Protein AF-A0A377I3Y0-F1 (afdb_monomer_lite)

InterPro domains:
  IPR005335 Terminase small subunit [PF03592] (4-79)
  IPR038713 Terminase small subunit, N-terminal DNA-binding domain, HTH motif superfamily [G3DSA:1.10.10.1400] (2-67)

Structure (mmCIF, N/CA/C/O backbone):
data_AF-A0A377I3Y0-F1
#
_entry.id   AF-A0A377I3Y0-F1
#
loop_
_atom_site.group_PDB
_atom_site.id
_atom_site.type_symbol
_atom_site.label_atom_id
_atom_site.label_alt_id
_atom_site.label_comp_id
_atom_site.label_asym_id
_atom_site.label_entity_id
_atom_site.label_seq_id
_atom_site.pdbx_PDB_ins_code
_atom_site.Cartn_x
_atom_site.Cartn_y
_atom_site.Cartn_z
_atom_site.occupancy
_atom_site.B_iso_or_equiv
_atom_site.auth_seq_id
_atom_site.auth_comp_id
_atom_site.auth_asym_id
_atom_site.auth_atom_id
_atom_site.pdbx_PDB_model_num
ATOM 1 N N . MET A 1 1 ? 1.676 16.185 8.638 1.00 49.97 1 MET A N 1
ATOM 2 C CA . MET A 1 1 ? 1.344 14.890 8.011 1.00 49.97 1 MET A CA 1
ATOM 3 C C . MET A 1 1 ? 2.426 14.627 6.984 1.00 49.97 1 MET A C 1
ATOM 5 O O . MET A 1 1 ? 2.624 15.476 6.129 1.00 49.97 1 MET A O 1
ATOM 9 N N . ALA A 1 2 ? 3.248 13.595 7.176 1.00 51.31 2 ALA A N 1
ATOM 10 C CA . ALA A 1 2 ? 4.429 13.379 6.341 1.00 51.31 2 ALA A CA 1
ATOM 11 C C . ALA A 1 2 ? 3.994 13.096 4.893 1.00 51.31 2 ALA A C 1
ATOM 13 O O . ALA A 1 2 ? 3.299 12.114 4.664 1.00 51.31 2 ALA A O 1
ATOM 14 N N . GLU A 1 3 ? 4.376 13.962 3.948 1.00 65.00 3 GLU A N 1
ATOM 15 C CA . GLU A 1 3 ? 3.996 13.860 2.533 1.00 65.00 3 GLU A CA 1
ATOM 16 C C . GLU A 1 3 ? 4.498 12.545 1.927 1.00 65.00 3 GLU A C 1
ATOM 18 O O . GLU A 1 3 ? 5.678 12.395 1.596 1.00 65.00 3 GLU A O 1
ATOM 23 N N . LEU A 1 4 ? 3.593 11.574 1.782 1.00 78.25 4 LEU A N 1
ATOM 24 C CA . LEU A 1 4 ? 3.769 10.511 0.807 1.00 78.25 4 LEU A CA 1
ATOM 25 C C . LEU A 1 4 ? 3.656 11.127 -0.585 1.00 78.25 4 LEU A C 1
ATOM 27 O O . LEU A 1 4 ? 2.820 11.989 -0.856 1.00 78.25 4 LEU A O 1
ATOM 31 N N . THR A 1 5 ? 4.496 10.653 -1.496 1.00 87.44 5 THR A N 1
ATOM 32 C CA . THR A 1 5 ? 4.363 11.020 -2.907 1.00 87.44 5 THR A CA 1
ATOM 33 C C . THR A 1 5 ? 3.054 10.466 -3.474 1.00 87.44 5 THR A C 1
ATOM 35 O O . THR A 1 5 ? 2.571 9.425 -3.025 1.00 87.44 5 THR A O 1
ATOM 38 N N . LEU A 1 6 ? 2.521 11.090 -4.531 1.00 88.00 6 LEU A N 1
ATOM 39 C CA . LEU A 1 6 ? 1.305 10.615 -5.214 1.00 88.00 6 LEU A CA 1
ATOM 40 C C . LEU A 1 6 ? 1.375 9.125 -5.596 1.00 88.00 6 LEU A C 1
ATOM 42 O O . LEU A 1 6 ? 0.380 8.414 -5.501 1.00 88.00 6 LEU A O 1
ATOM 46 N N . LYS A 1 7 ? 2.562 8.630 -5.972 1.00 88.88 7 LYS A N 1
ATOM 47 C CA . LYS A 1 7 ? 2.780 7.213 -6.303 1.00 88.88 7 LYS A CA 1
ATOM 48 C C . LYS A 1 7 ? 2.706 6.297 -5.081 1.00 88.88 7 LYS A C 1
ATOM 50 O O . LYS A 1 7 ? 2.193 5.190 -5.183 1.00 88.88 7 LYS A O 1
ATOM 55 N N . GLN A 1 8 ? 3.196 6.750 -3.929 1.00 90.56 8 GLN A N 1
ATOM 56 C CA . GLN A 1 8 ? 3.106 5.986 -2.683 1.00 90.56 8 GLN A CA 1
ATOM 57 C C . GLN A 1 8 ? 1.672 5.966 -2.150 1.0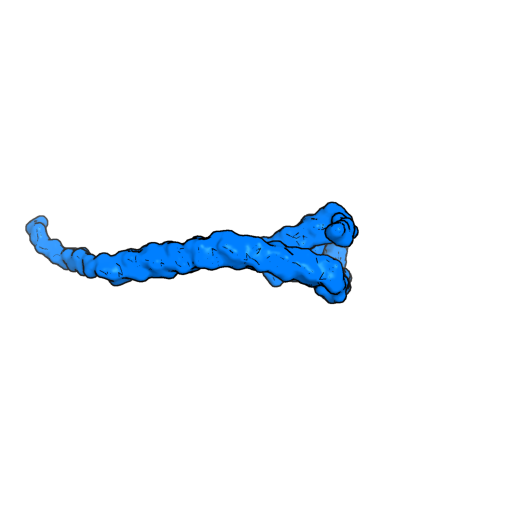0 90.56 8 GLN A C 1
ATOM 59 O O . GLN A 1 8 ? 1.211 4.914 -1.729 1.00 90.56 8 GLN A O 1
ATOM 64 N N . GLU A 1 9 ? 0.942 7.081 -2.231 1.00 90.38 9 GLU A N 1
ATOM 65 C CA . GLU A 1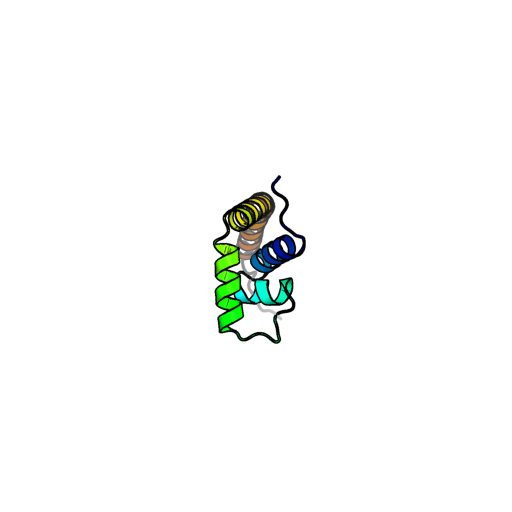 9 ? -0.493 7.101 -1.907 1.00 90.38 9 GLU A CA 1
ATOM 66 C C . GLU A 1 9 ? -1.284 6.163 -2.830 1.00 90.38 9 GLU A C 1
ATOM 68 O O . GLU A 1 9 ? -2.146 5.418 -2.368 1.00 90.38 9 GLU A O 1
ATOM 73 N N . HIS A 1 10 ? -0.966 6.147 -4.128 1.00 91.94 10 HIS A N 1
ATOM 74 C CA . HIS A 1 10 ? -1.590 5.218 -5.069 1.00 91.94 10 HIS A CA 1
ATOM 75 C C . HIS A 1 10 ? -1.269 3.754 -4.725 1.00 91.94 10 HIS A C 1
ATOM 77 O O . HIS A 1 10 ? -2.166 2.916 -4.735 1.00 91.94 10 HIS A O 1
ATOM 83 N N . PHE A 1 11 ? -0.024 3.462 -4.334 1.00 92.62 11 PHE A N 1
ATOM 84 C CA . PHE A 1 11 ? 0.378 2.141 -3.848 1.00 92.62 11 PHE A CA 1
ATOM 85 C C . PHE A 1 11 ? -0.408 1.714 -2.607 1.00 92.62 11 PHE A C 1
ATOM 87 O O . PHE A 1 11 ? -0.896 0.589 -2.566 1.00 92.62 11 PHE A O 1
ATOM 94 N N . VAL A 1 12 ? -0.571 2.602 -1.620 1.00 90.94 12 VAL A N 1
ATOM 95 C CA . VAL A 1 12 ? -1.355 2.312 -0.410 1.00 90.94 12 VAL A CA 1
ATOM 96 C C . VAL A 1 12 ? -2.796 1.960 -0.774 1.00 90.94 12 VAL A C 1
ATOM 98 O O . VAL A 1 12 ? -3.286 0.921 -0.343 1.00 90.94 12 VAL A O 1
ATOM 101 N N . LYS A 1 13 ? -3.454 2.766 -1.616 1.00 90.19 13 LYS A N 1
ATOM 102 C CA . LYS A 1 13 ? -4.833 2.501 -2.057 1.00 90.19 13 LYS A CA 1
ATOM 103 C C . LYS A 1 13 ? -4.958 1.155 -2.770 1.00 90.19 13 LYS A C 1
ATOM 105 O O . LYS A 1 13 ? -5.774 0.330 -2.374 1.00 90.19 13 LYS A O 1
ATOM 110 N N . ALA A 1 14 ? -4.090 0.896 -3.747 1.00 90.38 14 ALA A N 1
ATOM 111 C CA . ALA A 1 14 ? -4.088 -0.366 -4.480 1.00 90.38 14 ALA A CA 1
ATOM 112 C C . ALA A 1 14 ? -3.791 -1.570 -3.565 1.00 90.38 14 ALA A C 1
ATOM 114 O O . ALA A 1 14 ? -4.324 -2.656 -3.778 1.00 90.38 14 ALA A O 1
ATOM 115 N N . TYR A 1 15 ? -2.970 -1.398 -2.524 1.00 90.81 15 TYR A N 1
ATOM 116 C CA . TYR A 1 15 ? -2.691 -2.452 -1.547 1.00 90.81 15 TYR A CA 1
ATOM 117 C C . TYR A 1 15 ? -3.897 -2.765 -0.660 1.00 90.81 15 TYR A C 1
ATOM 119 O O . TYR A 1 15 ? -4.164 -3.934 -0.403 1.00 90.81 15 TYR A O 1
ATOM 127 N N . ILE A 1 16 ? -4.654 -1.750 -0.235 1.00 86.44 16 ILE A N 1
ATOM 128 C CA . ILE A 1 16 ? -5.902 -1.947 0.516 1.00 86.44 16 ILE A CA 1
ATOM 129 C C . ILE A 1 16 ? -6.956 -2.671 -0.332 1.00 86.44 16 ILE A C 1
ATOM 131 O O . ILE A 1 16 ? -7.661 -3.532 0.185 1.00 86.44 16 ILE A O 1
ATOM 135 N N . GLU A 1 17 ? -7.043 -2.358 -1.626 1.00 85.31 17 GLU A N 1
ATOM 136 C CA . GLU A 1 17 ? -8.017 -2.969 -2.541 1.00 85.31 17 GLU A CA 1
ATOM 137 C C . GLU A 1 17 ? -7.654 -4.407 -2.939 1.00 85.31 17 GLU A C 1
ATOM 139 O O . GLU A 1 17 ? -8.527 -5.270 -3.002 1.00 85.31 17 GLU A O 1
ATOM 144 N N . THR A 1 18 ? -6.373 -4.679 -3.212 1.00 85.75 18 THR A N 1
ATOM 145 C CA . THR A 1 18 ? -5.919 -5.990 -3.718 1.00 85.75 18 THR A CA 1
ATOM 146 C C . THR A 1 18 ? -5.430 -6.943 -2.628 1.00 85.75 18 THR A C 1
ATOM 148 O O . THR A 1 18 ? -5.389 -8.151 -2.845 1.00 85.75 18 THR A O 1
ATOM 151 N N . GLY A 1 19 ? -4.990 -6.425 -1.478 1.00 83.62 19 GLY A N 1
ATOM 152 C CA . GLY A 1 19 ? -4.308 -7.202 -0.439 1.00 83.62 19 GLY A CA 1
ATOM 153 C C . GLY A 1 19 ? -2.932 -7.746 -0.854 1.00 83.62 19 GLY A C 1
ATOM 154 O O . GLY A 1 19 ? -2.313 -8.488 -0.093 1.00 83.62 19 GLY A O 1
ATOM 155 N N . ASN A 1 20 ? -2.432 -7.396 -2.046 1.00 87.44 20 ASN A N 1
ATOM 156 C CA . ASN A 1 20 ? -1.199 -7.939 -2.607 1.00 87.44 20 ASN A CA 1
ATOM 157 C C . ASN A 1 20 ? -0.203 -6.827 -2.944 1.00 87.44 20 ASN A C 1
ATOM 159 O O . ASN A 1 20 ? -0.396 -6.030 -3.860 1.00 87.44 20 ASN A O 1
ATOM 163 N N . ALA A 1 21 ? 0.934 -6.833 -2.248 1.00 88.94 21 ALA A N 1
ATOM 164 C CA . ALA A 1 21 ? 2.001 -5.849 -2.411 1.00 88.94 21 ALA A CA 1
ATOM 165 C C . ALA A 1 21 ? 2.536 -5.775 -3.850 1.00 88.94 21 ALA A C 1
ATOM 167 O O . ALA A 1 21 ? 2.819 -4.699 -4.374 1.00 88.94 21 ALA A O 1
ATOM 168 N N . SER A 1 22 ? 2.681 -6.927 -4.505 1.00 90.62 22 SER A N 1
ATOM 169 C CA . SER A 1 22 ? 3.261 -7.003 -5.847 1.00 90.62 22 SER A CA 1
ATOM 170 C C . SER A 1 22 ? 2.283 -6.532 -6.924 1.00 90.62 22 SER A C 1
ATOM 172 O O . SER A 1 22 ? 2.705 -5.973 -7.935 1.00 90.62 22 SER A O 1
ATOM 174 N N . GLU A 1 23 ? 0.981 -6.753 -6.741 1.00 89.38 23 GLU A N 1
ATOM 175 C CA . GLU A 1 23 ? -0.052 -6.193 -7.626 1.00 89.38 23 GLU A CA 1
ATOM 176 C C . GLU A 1 23 ? -0.232 -4.697 -7.390 1.00 89.38 23 GLU A C 1
ATOM 178 O O . GLU A 1 23 ? -0.191 -3.931 -8.350 1.00 89.38 23 GLU A O 1
ATOM 183 N N . ALA A 1 24 ? -0.279 -4.261 -6.131 1.00 91.81 24 ALA A N 1
ATOM 184 C CA . ALA A 1 24 ? -0.319 -2.846 -5.785 1.00 91.81 24 ALA A CA 1
ATOM 185 C C . ALA A 1 24 ? 0.860 -2.065 -6.385 1.00 91.81 24 ALA A C 1
ATOM 187 O O . ALA A 1 24 ? 0.682 -0.967 -6.911 1.00 91.81 24 ALA A O 1
ATOM 188 N N . TYR A 1 25 ? 2.068 -2.644 -6.378 1.00 92.69 25 TYR A N 1
ATOM 189 C CA . TYR A 1 25 ? 3.235 -2.029 -7.012 1.00 92.69 25 TYR A CA 1
ATOM 190 C C . TYR A 1 25 ? 3.098 -1.925 -8.532 1.00 92.69 25 TYR A C 1
ATOM 192 O O . TYR A 1 25 ? 3.487 -0.910 -9.108 1.00 92.69 25 TYR A O 1
ATOM 200 N N . ARG A 1 26 ? 2.540 -2.952 -9.186 1.00 92.00 26 ARG A N 1
ATOM 201 C CA . ARG A 1 26 ? 2.290 -2.932 -10.634 1.00 92.00 26 ARG A CA 1
ATOM 202 C C . ARG A 1 26 ? 1.334 -1.814 -11.016 1.00 92.00 26 ARG A C 1
ATOM 204 O O . ARG A 1 26 ? 1.680 -1.027 -11.887 1.00 92.00 26 ARG A O 1
ATOM 211 N N . ILE A 1 27 ? 0.223 -1.699 -10.294 1.00 89.81 27 ILE A N 1
ATOM 212 C CA . ILE A 1 27 ? -0.800 -0.670 -10.510 1.00 89.81 27 ILE A CA 1
ATOM 213 C C . ILE A 1 27 ? -0.236 0.732 -10.238 1.00 89.81 27 ILE A C 1
ATOM 215 O O . ILE A 1 27 ? -0.458 1.660 -11.009 1.00 89.81 27 ILE A O 1
ATOM 219 N N . ALA A 1 28 ? 0.528 0.904 -9.156 1.00 92.50 28 ALA A N 1
ATOM 220 C CA . ALA A 1 28 ? 0.988 2.227 -8.741 1.00 92.50 28 ALA A CA 1
ATOM 221 C C . ALA A 1 28 ? 2.172 2.784 -9.548 1.00 92.50 28 ALA A C 1
ATOM 223 O O . ALA A 1 28 ? 2.357 4.005 -9.601 1.00 92.50 28 ALA A O 1
ATOM 224 N N . TYR A 1 29 ? 2.990 1.908 -10.138 1.00 90.12 29 TYR A N 1
ATOM 225 C CA . TYR A 1 29 ? 4.229 2.275 -10.830 1.00 90.12 29 TYR A CA 1
ATOM 226 C C . TYR A 1 29 ? 4.272 1.846 -12.305 1.00 90.12 29 TYR A C 1
ATOM 228 O O . TYR A 1 29 ? 5.343 1.956 -12.907 1.00 90.12 29 TYR A O 1
ATOM 236 N N . ASP A 1 30 ? 3.160 1.365 -12.874 1.00 88.62 30 ASP A N 1
ATOM 237 C CA . ASP A 1 30 ? 3.065 0.846 -14.251 1.00 88.62 30 ASP A CA 1
ATOM 238 C C . ASP A 1 30 ? 4.181 -0.172 -14.558 1.00 88.62 30 ASP A C 1
ATOM 240 O O . ASP A 1 30 ? 4.893 -0.114 -15.567 1.00 88.62 30 ASP A O 1
ATOM 244 N N . ALA A 1 31 ? 4.410 -1.083 -13.609 1.00 87.62 31 ALA A N 1
ATOM 245 C CA . ALA A 1 31 ? 5.590 -1.944 -13.589 1.00 87.62 31 ALA A CA 1
ATOM 246 C C . ALA A 1 31 ? 5.430 -3.247 -14.398 1.00 87.62 31 ALA A C 1
ATOM 248 O O . ALA A 1 31 ? 6.229 -4.165 -14.223 1.00 87.62 31 ALA A O 1
ATOM 249 N N . ASP A 1 32 ? 4.453 -3.349 -15.303 1.00 82.31 32 ASP A N 1
ATOM 250 C CA . ASP A 1 32 ? 4.139 -4.577 -16.058 1.00 82.31 32 ASP A CA 1
ATOM 251 C C . ASP A 1 32 ? 5.292 -5.106 -16.917 1.00 82.31 32 ASP A C 1
ATOM 253 O O . ASP A 1 32 ? 5.385 -6.301 -17.191 1.00 82.31 32 ASP A O 1
ATOM 257 N N . LYS A 1 33 ? 6.216 -4.228 -17.317 1.00 87.12 33 LYS A N 1
ATOM 258 C CA . LYS A 1 33 ? 7.411 -4.601 -18.092 1.00 87.12 33 LYS A CA 1
ATOM 259 C C . LYS A 1 33 ? 8.585 -5.064 -17.218 1.00 87.12 33 LYS A C 1
ATOM 261 O O . LYS A 1 33 ? 9.637 -5.420 -17.748 1.00 87.12 33 LYS A O 1
ATOM 266 N N . MET A 1 34 ? 8.451 -5.024 -15.892 1.00 88.31 34 MET A N 1
ATOM 267 C CA . MET A 1 34 ? 9.499 -5.432 -14.956 1.00 88.31 34 MET A CA 1
ATOM 268 C C . MET A 1 34 ? 9.407 -6.924 -14.615 1.00 88.31 34 MET A C 1
ATOM 270 O O . MET A 1 34 ? 8.339 -7.528 -14.614 1.00 88.31 34 MET A O 1
ATOM 274 N N . LYS A 1 35 ? 10.546 -7.526 -14.251 1.00 90.69 35 LYS A N 1
ATOM 275 C CA . LYS A 1 35 ? 10.575 -8.901 -13.735 1.00 90.69 35 LYS A CA 1
ATOM 276 C C . LYS A 1 35 ? 9.802 -8.992 -12.416 1.00 90.69 35 LYS A C 1
ATOM 278 O O . LYS A 1 35 ? 9.987 -8.148 -11.536 1.00 90.69 35 LYS A O 1
ATOM 283 N N . ALA A 1 36 ? 9.036 -10.069 -12.246 1.00 87.81 36 ALA A N 1
ATOM 284 C CA . ALA A 1 36 ? 8.250 -10.334 -11.037 1.00 87.81 36 ALA A CA 1
ATOM 285 C C . ALA A 1 36 ? 9.091 -10.280 -9.748 1.00 87.81 36 ALA A C 1
ATOM 287 O O . ALA A 1 36 ? 8.674 -9.681 -8.764 1.00 87.81 36 ALA A O 1
ATOM 288 N N . GLU A 1 37 ? 10.312 -10.814 -9.776 1.00 91.00 37 GLU A N 1
ATOM 289 C CA . GLU A 1 37 ? 11.235 -10.779 -8.635 1.00 91.00 37 GLU A CA 1
ATOM 290 C C . GLU A 1 37 ? 11.612 -9.345 -8.224 1.00 91.00 37 GLU A C 1
ATOM 292 O O . GLU A 1 37 ? 11.656 -9.006 -7.042 1.00 91.00 37 GLU A O 1
ATOM 297 N N . THR A 1 38 ? 11.826 -8.460 -9.204 1.00 91.00 38 THR A N 1
ATOM 298 C CA . THR A 1 38 ? 12.139 -7.051 -8.933 1.00 91.00 38 THR A CA 1
ATOM 299 C C . THR A 1 38 ? 10.935 -6.316 -8.358 1.00 91.00 38 THR A C 1
ATOM 301 O O . THR A 1 38 ? 11.101 -5.519 -7.438 1.00 91.00 38 THR A O 1
ATOM 304 N N . ILE A 1 39 ? 9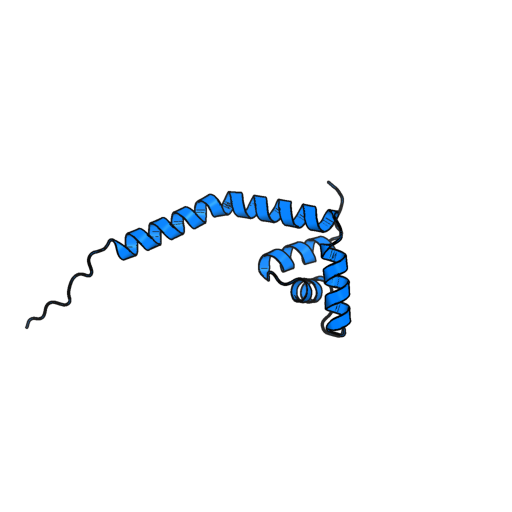.737 -6.593 -8.881 1.00 91.75 39 ILE A N 1
ATOM 305 C CA . ILE A 1 39 ? 8.476 -6.054 -8.359 1.00 91.75 39 ILE A CA 1
ATOM 306 C C . ILE A 1 39 ? 8.302 -6.478 -6.900 1.00 91.75 39 ILE A C 1
ATOM 308 O O . ILE A 1 39 ? 8.111 -5.622 -6.044 1.00 91.75 39 ILE A O 1
ATOM 312 N N . HIS A 1 40 ? 8.454 -7.770 -6.606 1.00 90.31 40 HIS A N 1
ATOM 313 C CA . HIS A 1 40 ? 8.304 -8.313 -5.259 1.00 90.31 40 HIS A CA 1
ATOM 314 C C . HIS A 1 40 ? 9.287 -7.680 -4.265 1.00 90.31 40 HIS A C 1
ATOM 316 O O . HIS A 1 40 ? 8.887 -7.246 -3.186 1.00 90.31 40 HIS A O 1
ATOM 322 N N . ARG A 1 41 ? 10.571 -7.552 -4.635 1.00 92.00 41 ARG A N 1
ATOM 323 C CA . ARG A 1 41 ? 11.570 -6.889 -3.782 1.00 92.00 41 ARG A CA 1
ATOM 324 C C . ARG A 1 41 ? 11.196 -5.432 -3.500 1.00 92.00 41 ARG A C 1
ATOM 326 O O . ARG A 1 41 ? 11.170 -5.026 -2.343 1.00 92.00 41 ARG A O 1
ATOM 333 N N . LYS A 1 42 ? 10.872 -4.655 -4.539 1.00 91.88 42 LYS A N 1
ATOM 334 C CA . LYS A 1 42 ? 10.524 -3.232 -4.390 1.00 91.88 42 LYS A CA 1
ATOM 335 C C . LYS A 1 42 ? 9.226 -3.018 -3.611 1.00 91.88 42 LYS A C 1
ATOM 337 O O . LYS A 1 42 ? 9.135 -2.078 -2.827 1.00 91.88 42 LYS A O 1
ATOM 342 N N . ALA A 1 43 ? 8.236 -3.883 -3.810 1.00 91.75 43 ALA A N 1
ATOM 343 C CA . ALA A 1 43 ? 6.989 -3.853 -3.062 1.00 91.75 43 ALA A CA 1
ATOM 344 C C . ALA A 1 43 ? 7.229 -4.104 -1.563 1.00 91.75 43 ALA A C 1
ATOM 346 O O . ALA A 1 43 ? 6.725 -3.357 -0.729 1.00 91.75 43 ALA A O 1
ATOM 347 N N . ASN A 1 44 ? 8.065 -5.091 -1.220 1.00 91.19 44 ASN A N 1
ATOM 348 C CA . ASN A 1 44 ? 8.446 -5.356 0.170 1.00 91.19 44 ASN A CA 1
ATOM 349 C C . ASN A 1 44 ? 9.239 -4.201 0.795 1.00 91.19 44 ASN A C 1
ATOM 351 O O . ASN A 1 44 ? 9.014 -3.863 1.956 1.00 91.19 44 ASN A O 1
ATOM 355 N N . GLU A 1 45 ? 10.123 -3.551 0.034 1.00 91.75 45 GLU A N 1
ATOM 356 C CA . GLU A 1 45 ? 10.836 -2.349 0.487 1.00 91.75 45 GLU A CA 1
ATOM 357 C C . GLU A 1 45 ? 9.876 -1.189 0.785 1.00 91.75 45 GLU A C 1
ATOM 359 O O . GLU A 1 45 ? 10.059 -0.475 1.771 1.00 91.75 45 GLU A O 1
ATOM 364 N N . LEU A 1 46 ? 8.826 -1.017 -0.026 1.00 90.50 46 LEU A N 1
ATOM 365 C CA . LEU A 1 46 ? 7.791 -0.008 0.211 1.00 90.50 46 LEU A CA 1
ATOM 366 C C . LEU A 1 46 ? 6.943 -0.324 1.442 1.00 90.50 46 LEU A C 1
ATOM 368 O O . LEU A 1 46 ? 6.702 0.574 2.238 1.00 90.50 46 LEU A O 1
ATOM 372 N N . ILE A 1 47 ? 6.527 -1.574 1.644 1.00 88.31 47 ILE A N 1
ATOM 373 C CA . ILE A 1 47 ? 5.743 -1.950 2.834 1.00 88.31 47 ILE A CA 1
ATOM 374 C C . ILE A 1 47 ? 6.576 -1.855 4.111 1.00 88.31 47 ILE A C 1
ATOM 376 O O . ILE A 1 47 ? 6.049 -1.477 5.153 1.00 88.31 47 ILE A O 1
ATOM 380 N N . SER A 1 48 ? 7.876 -2.139 4.027 1.00 88.06 48 SER A N 1
ATOM 381 C CA . SER A 1 48 ? 8.808 -1.989 5.151 1.00 88.06 48 SER A CA 1
ATOM 382 C C . SER A 1 48 ? 9.106 -0.523 5.487 1.00 88.06 48 SER A C 1
ATOM 384 O O . SER A 1 48 ? 9.710 -0.228 6.519 1.00 88.06 48 SER A O 1
ATOM 386 N N . ASN A 1 49 ? 8.715 0.422 4.626 1.00 89.44 49 ASN A N 1
ATOM 387 C CA . ASN A 1 49 ? 8.861 1.838 4.912 1.00 89.44 49 ASN A CA 1
ATOM 388 C C . ASN A 1 49 ? 7.802 2.265 5.930 1.00 89.44 49 ASN A C 1
ATOM 390 O O . ASN A 1 49 ? 6.627 2.386 5.588 1.00 89.44 49 ASN A O 1
ATOM 394 N N . GLY A 1 50 ? 8.236 2.590 7.150 1.00 87.94 50 GLY A N 1
ATOM 395 C CA . GLY A 1 50 ? 7.333 2.930 8.253 1.00 87.94 50 GLY A CA 1
ATOM 396 C C . GLY A 1 50 ? 6.334 4.056 7.956 1.00 87.94 50 GLY A C 1
ATOM 397 O O . GLY A 1 50 ? 5.259 4.076 8.543 1.00 87.94 50 GLY A O 1
ATOM 398 N N . LYS A 1 51 ? 6.623 4.963 7.009 1.00 87.94 51 LYS A N 1
ATOM 399 C CA . LYS A 1 51 ? 5.652 5.987 6.577 1.00 87.94 51 LYS A CA 1
ATOM 400 C C . LYS A 1 51 ? 4.473 5.383 5.813 1.00 87.94 51 LYS A C 1
ATOM 402 O O . LYS A 1 51 ? 3.338 5.806 5.994 1.00 87.94 51 LYS A O 1
ATOM 407 N N . ILE A 1 52 ? 4.756 4.411 4.949 1.00 88.31 52 ILE A N 1
ATOM 408 C CA . ILE A 1 52 ? 3.751 3.707 4.148 1.00 88.31 52 ILE A CA 1
ATOM 409 C C . ILE A 1 52 ? 2.963 2.762 5.048 1.00 88.31 52 ILE A C 1
ATOM 411 O O . ILE A 1 52 ? 1.740 2.750 4.970 1.00 88.31 52 ILE A O 1
ATOM 415 N N . THR A 1 53 ? 3.640 2.041 5.947 1.00 88.19 53 THR A N 1
ATOM 416 C CA . THR A 1 53 ? 2.984 1.182 6.942 1.00 88.19 53 THR A CA 1
ATOM 417 C C . THR A 1 53 ? 1.993 1.977 7.792 1.00 88.19 53 THR A C 1
ATOM 419 O O . THR A 1 53 ? 0.827 1.607 7.861 1.00 88.19 53 THR A O 1
ATOM 422 N N . ALA A 1 54 ? 2.413 3.123 8.342 1.00 89.12 54 ALA A N 1
ATOM 423 C CA . ALA A 1 54 ? 1.536 3.981 9.139 1.00 89.12 54 ALA A CA 1
ATOM 424 C C . ALA A 1 54 ? 0.319 4.482 8.342 1.00 89.12 54 ALA A C 1
ATOM 426 O O . ALA A 1 54 ? -0.787 4.549 8.871 1.00 89.12 54 ALA A O 1
ATOM 427 N N . ARG A 1 55 ? 0.500 4.798 7.052 1.00 89.12 55 ARG A N 1
ATOM 428 C CA . ARG A 1 55 ? -0.599 5.226 6.176 1.00 89.12 55 ARG A CA 1
ATOM 429 C C . ARG A 1 55 ? -1.587 4.095 5.876 1.00 89.12 55 ARG A C 1
ATOM 431 O O . ARG A 1 55 ? -2.789 4.337 5.823 1.00 89.12 55 ARG A O 1
ATOM 438 N N . ILE A 1 56 ? -1.089 2.873 5.682 1.00 87.38 56 ILE A N 1
ATOM 439 C CA . ILE A 1 56 ? -1.921 1.673 5.514 1.00 87.38 56 ILE A CA 1
ATOM 440 C C . ILE A 1 56 ? -2.755 1.446 6.777 1.00 87.38 56 ILE A C 1
ATOM 442 O O . ILE A 1 56 ? -3.962 1.259 6.670 1.00 87.38 56 ILE A O 1
ATOM 446 N N . GLU A 1 57 ? -2.139 1.505 7.958 1.00 86.06 57 GLU A N 1
ATOM 447 C CA . GLU A 1 57 ? -2.829 1.324 9.241 1.00 86.06 57 GLU A CA 1
ATOM 448 C C . GLU A 1 57 ? -3.895 2.398 9.484 1.00 86.06 57 GLU A C 1
ATOM 450 O O . GLU A 1 57 ? -5.012 2.076 9.885 1.00 86.06 57 GLU A O 1
ATOM 455 N N . GLU A 1 58 ? -3.587 3.664 9.194 1.00 87.38 58 GLU A N 1
ATOM 456 C CA . GLU A 1 58 ? -4.547 4.770 9.276 1.00 87.38 58 GLU A CA 1
ATOM 457 C C . GLU A 1 58 ? -5.754 4.519 8.362 1.00 87.38 58 GLU A C 1
ATOM 459 O O . GLU A 1 58 ? -6.896 4.568 8.816 1.00 87.38 58 GLU A O 1
ATOM 464 N N . MET A 1 59 ? -5.513 4.159 7.098 1.00 83.81 59 MET A N 1
ATOM 465 C CA . MET A 1 59 ? -6.578 3.895 6.130 1.00 83.81 59 MET A CA 1
ATOM 466 C C . MET A 1 59 ? -7.393 2.645 6.482 1.00 83.81 59 MET A C 1
ATOM 468 O O . MET A 1 59 ? -8.610 2.635 6.301 1.00 83.81 59 MET A O 1
ATOM 472 N N . GLN A 1 60 ? -6.754 1.598 7.013 1.00 82.38 60 GLN A N 1
ATOM 473 C CA . GLN A 1 60 ? -7.446 0.416 7.529 1.00 82.38 60 GLN A CA 1
ATOM 474 C C . GLN A 1 60 ? -8.318 0.767 8.725 1.00 82.38 60 GLN A C 1
ATOM 476 O O . GLN A 1 60 ? -9.445 0.290 8.796 1.00 82.38 60 GLN A O 1
ATOM 481 N N . LYS A 1 61 ? -7.837 1.617 9.633 1.00 82.75 61 LYS A N 1
ATOM 482 C CA . LYS A 1 61 ? -8.613 2.079 10.780 1.00 82.75 61 LYS A CA 1
ATOM 483 C C . LYS A 1 61 ? -9.811 2.921 10.342 1.00 82.75 61 LYS A C 1
ATOM 485 O O . LYS A 1 61 ? -10.914 2.662 10.805 1.00 82.75 61 LYS A O 1
ATOM 490 N N . GLU A 1 62 ? -9.634 3.843 9.396 1.00 80.38 62 GLU A N 1
ATOM 491 C CA . GLU A 1 62 ? -10.743 4.595 8.789 1.00 80.38 62 GLU A CA 1
ATOM 492 C C . GLU A 1 62 ? -11.766 3.656 8.127 1.00 80.38 62 GLU A C 1
ATOM 494 O O . GLU A 1 62 ? -12.977 3.815 8.297 1.00 80.38 62 GLU A O 1
ATOM 499 N N . HIS A 1 63 ? -11.297 2.647 7.383 1.00 73.81 63 HIS A N 1
ATOM 500 C CA . HIS A 1 63 ? -12.171 1.640 6.780 1.00 73.81 63 HIS A CA 1
ATOM 501 C C . HIS A 1 63 ? -12.888 0.806 7.838 1.00 73.81 63 HIS A C 1
ATOM 503 O O . HIS A 1 63 ? -14.080 0.559 7.698 1.00 73.81 63 HIS A O 1
ATOM 509 N N . GLN A 1 64 ? -12.200 0.392 8.899 1.00 69.81 64 GLN A N 1
ATOM 510 C CA . GLN A 1 64 ? -12.793 -0.344 10.009 1.00 69.81 64 GLN A CA 1
ATOM 511 C C . GLN A 1 64 ? -13.833 0.499 10.738 1.00 69.81 64 GLN A C 1
ATOM 513 O O . GLN A 1 64 ? -14.913 -0.003 10.993 1.00 69.81 64 GLN A O 1
ATOM 518 N N . GLU A 1 65 ? -13.582 1.771 11.030 1.00 71.00 65 GLU A N 1
ATOM 519 C CA . GLU A 1 65 ? -14.574 2.643 11.671 1.00 71.00 65 GLU A CA 1
ATOM 520 C C . GLU A 1 65 ? -15.825 2.821 10.795 1.00 71.00 65 GLU A C 1
ATOM 522 O O . GLU A 1 65 ? -16.945 2.784 11.305 1.00 71.00 65 GLU A O 1
ATOM 527 N N . ARG A 1 66 ? -15.659 2.908 9.468 1.00 66.50 66 ARG A N 1
ATOM 528 C CA . ARG A 1 66 ? -16.781 2.938 8.515 1.00 66.50 66 ARG A CA 1
ATOM 529 C C . ARG A 1 66 ? -17.507 1.595 8.389 1.00 66.50 66 ARG A C 1
ATOM 531 O O . ARG A 1 66 ? -18.730 1.581 8.305 1.00 66.50 66 ARG A O 1
ATOM 538 N N . HIS A 1 67 ? -16.780 0.477 8.357 1.00 57.19 67 HIS A N 1
ATOM 539 C CA . HIS A 1 67 ? -17.324 -0.865 8.097 1.00 57.19 67 HIS A CA 1
ATOM 540 C C . HIS A 1 67 ? -17.697 -1.652 9.346 1.00 57.19 67 HIS A C 1
ATOM 542 O O . HIS A 1 67 ? -18.445 -2.606 9.226 1.00 57.19 67 HIS A O 1
ATOM 548 N N . LYS A 1 68 ? -17.269 -1.267 10.546 1.00 52.59 68 LYS A N 1
ATOM 549 C CA . LYS A 1 68 ? -17.805 -1.809 11.805 1.00 52.59 68 LYS A CA 1
ATOM 550 C C . LYS A 1 68 ? -19.303 -1.514 11.916 1.00 52.59 68 LYS A C 1
ATOM 552 O O . LYS A 1 68 ? -20.033 -2.283 12.512 1.00 52.59 68 LYS A O 1
ATOM 557 N N . ILE A 1 69 ? -19.765 -0.458 11.246 1.00 52.22 69 ILE A N 1
ATOM 558 C CA . ILE A 1 69 ? -21.185 -0.189 11.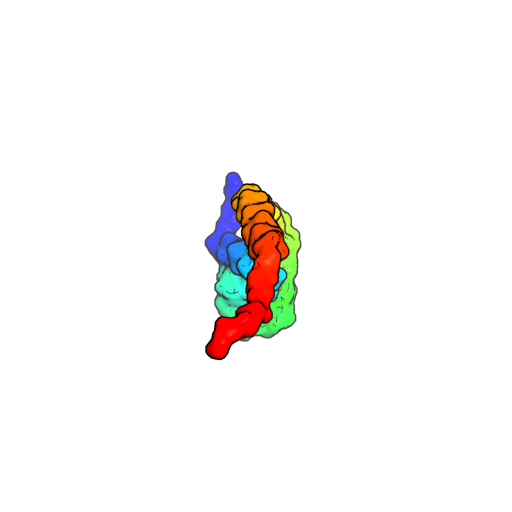026 1.00 52.22 69 ILE A CA 1
ATOM 559 C C . ILE A 1 69 ? -21.751 -1.142 9.955 1.00 52.22 69 ILE A C 1
ATOM 561 O O . ILE A 1 69 ? -22.834 -1.673 10.136 1.00 52.22 69 ILE A O 1
ATOM 565 N N . THR A 1 70 ? -21.046 -1.423 8.858 1.00 54.44 70 THR A N 1
ATOM 566 C CA . THR A 1 70 ? -21.577 -2.216 7.725 1.00 54.44 70 THR A CA 1
ATOM 567 C C . THR A 1 70 ? -21.514 -3.742 7.907 1.00 54.44 70 THR A C 1
ATOM 569 O O . THR A 1 70 ? -22.391 -4.438 7.410 1.00 54.44 70 THR A O 1
ATOM 572 N N . VAL A 1 71 ? -20.501 -4.285 8.587 1.00 49.28 71 VAL A N 1
ATOM 573 C CA . VAL A 1 71 ? -20.305 -5.735 8.776 1.00 49.28 71 VAL A CA 1
ATOM 574 C C . VAL A 1 71 ? -21.276 -6.287 9.815 1.00 49.28 71 VAL A C 1
ATOM 576 O O . VAL A 1 71 ? -21.876 -7.321 9.544 1.00 49.28 71 VAL A O 1
ATOM 579 N N . ASP A 1 72 ? -21.515 -5.574 10.923 1.00 52.28 72 ASP A N 1
ATOM 580 C CA . ASP A 1 72 ? -22.596 -5.920 11.863 1.00 52.28 72 ASP A CA 1
ATOM 581 C C . ASP A 1 72 ? -23.957 -5.882 11.135 1.00 52.28 72 ASP A C 1
ATOM 583 O O . ASP A 1 72 ? -24.707 -6.850 11.179 1.00 52.28 72 ASP A O 1
ATOM 587 N N . ASN A 1 73 ? -24.207 -4.860 10.302 1.00 53.38 73 ASN A N 1
ATOM 588 C CA . ASN A 1 73 ? -25.418 -4.787 9.467 1.00 53.38 73 ASN A CA 1
ATOM 589 C C . ASN A 1 73 ? -25.543 -5.920 8.419 1.00 53.38 73 ASN A C 1
ATOM 591 O O . ASN A 1 73 ? -26.656 -6.284 8.040 1.00 53.38 73 ASN A O 1
ATOM 595 N N . LEU A 1 74 ? -24.433 -6.459 7.899 1.00 51.19 74 LEU A N 1
ATOM 596 C CA . LEU A 1 74 ? -24.437 -7.579 6.944 1.00 51.19 74 LEU A CA 1
ATOM 597 C C . LEU A 1 74 ? -24.688 -8.920 7.640 1.00 51.19 74 LEU A C 1
ATOM 599 O O . LEU A 1 74 ? -25.359 -9.777 7.066 1.00 51.19 74 LEU A O 1
ATOM 603 N N . VAL A 1 75 ? -24.165 -9.098 8.857 1.00 58.25 75 VAL A N 1
ATOM 604 C CA . VAL A 1 75 ? -24.460 -10.261 9.705 1.00 58.25 75 VAL A CA 1
ATOM 605 C C . VAL A 1 75 ? -25.925 -10.227 10.140 1.00 58.25 75 VAL A C 1
ATOM 607 O O . VAL A 1 75 ? -26.597 -11.243 9.986 1.00 58.25 75 VAL A O 1
ATOM 610 N N . ASP A 1 76 ? -26.448 -9.061 10.528 1.00 58.44 76 ASP A N 1
ATOM 611 C CA . ASP A 1 76 ? -27.863 -8.875 10.873 1.00 58.44 76 ASP A CA 1
ATOM 612 C C . ASP A 1 76 ? -28.790 -9.203 9.686 1.00 58.44 76 ASP A C 1
ATOM 614 O O . ASP A 1 76 ? -29.750 -9.958 9.832 1.00 58.44 76 ASP A O 1
ATOM 618 N N . GLN A 1 77 ? -28.481 -8.717 8.475 1.00 56.47 77 GLN A N 1
ATOM 619 C CA . GLN A 1 77 ? -29.270 -9.029 7.270 1.00 56.47 77 GLN A CA 1
ATOM 620 C C . GLN A 1 77 ? -29.192 -10.510 6.862 1.00 56.47 77 GLN A C 1
ATOM 622 O O . GLN A 1 77 ? -30.169 -11.069 6.356 1.00 56.47 77 GLN A O 1
ATOM 627 N N . LEU A 1 78 ? -28.042 -11.163 7.059 1.00 56.09 78 LEU A N 1
ATOM 628 C CA . LEU A 1 78 ? -27.897 -12.600 6.816 1.00 56.09 78 LEU A CA 1
ATOM 629 C C . LEU A 1 78 ? -28.684 -13.412 7.851 1.00 56.09 78 LEU A C 1
ATOM 631 O O . LEU A 1 78 ? -29.412 -14.322 7.457 1.00 56.09 78 LEU A O 1
ATOM 635 N N . GLU A 1 79 ? -28.595 -13.080 9.141 1.00 58.59 79 GLU A N 1
ATOM 636 C CA . GLU A 1 79 ? -29.395 -13.719 10.193 1.00 58.59 79 GLU A CA 1
ATOM 637 C C . GLU A 1 79 ? -30.897 -13.546 9.949 1.00 58.59 79 GLU A C 1
ATOM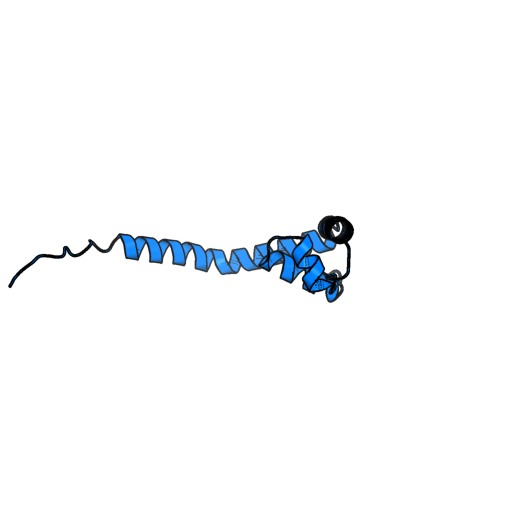 639 O O . GLU A 1 79 ? -31.644 -14.521 10.052 1.00 58.59 79 GLU A O 1
ATOM 644 N N . GLU A 1 80 ? -31.345 -12.364 9.520 1.00 58.16 80 GLU A N 1
ATOM 645 C CA . GLU A 1 80 ? -32.747 -12.116 9.178 1.00 58.16 80 GLU A CA 1
ATOM 646 C C . GLU A 1 80 ? -33.212 -13.003 8.004 1.00 58.16 80 GLU A C 1
ATOM 648 O O . GLU A 1 80 ? -34.283 -13.615 8.079 1.00 58.16 80 GLU A O 1
ATOM 653 N N . ALA A 1 81 ? -32.373 -13.204 6.978 1.00 57.25 81 ALA A N 1
ATOM 654 C CA . ALA A 1 81 ? -32.657 -14.111 5.859 1.00 57.25 81 ALA A CA 1
ATOM 655 C C . ALA A 1 81 ? -32.708 -15.601 6.261 1.00 57.25 81 ALA A C 1
ATOM 657 O O . ALA A 1 81 ? -33.467 -16.370 5.663 1.00 57.25 81 ALA A O 1
ATOM 658 N N . TYR A 1 82 ? -31.942 -16.021 7.275 1.00 59.88 82 TYR A N 1
ATOM 659 C CA . TYR A 1 82 ? -32.014 -17.377 7.842 1.00 59.88 82 TYR A CA 1
ATOM 660 C C . TYR A 1 82 ? -33.133 -17.544 8.883 1.00 59.88 82 TYR A C 1
ATOM 662 O O . TYR A 1 82 ? -33.553 -18.675 9.140 1.00 59.88 82 TYR A O 1
ATOM 670 N N . SER A 1 83 ? -33.640 -16.447 9.455 1.00 55.19 83 SER A N 1
ATOM 671 C CA . SER A 1 83 ? -34.729 -16.449 10.441 1.00 55.19 83 SER A CA 1
ATOM 672 C C . SER A 1 83 ? -36.125 -16.584 9.823 1.00 55.19 83 SER A C 1
ATOM 674 O O . SER A 1 83 ? -37.071 -16.963 10.516 1.00 55.19 83 SER A O 1
ATOM 676 N N . LEU A 1 84 ? -36.272 -16.332 8.515 1.00 53.50 84 LEU A N 1
ATOM 677 C CA . LEU A 1 84 ? -37.519 -16.609 7.810 1.00 53.50 84 LEU A CA 1
ATOM 678 C C . LEU A 1 84 ? -37.721 -18.133 7.757 1.00 53.50 84 LEU A C 1
ATOM 680 O O . LEU A 1 84 ? -36.938 -18.831 7.103 1.00 53.50 84 LEU A O 1
ATOM 684 N N . PRO A 1 85 ? -38.767 -18.694 8.398 1.00 52.03 85 PRO A N 1
ATOM 685 C CA . PRO A 1 85 ? -39.064 -20.105 8.237 1.00 52.03 85 PRO A CA 1
ATOM 686 C C . PRO A 1 85 ? -39.290 -20.341 6.748 1.00 52.03 85 PRO A C 1
ATOM 688 O O . PRO A 1 85 ? -40.145 -19.685 6.147 1.00 52.03 85 PRO A O 1
ATOM 691 N N . LYS A 1 86 ? -38.507 -21.252 6.152 1.00 54.31 86 LYS A N 1
ATOM 692 C CA . LYS A 1 86 ? -38.712 -21.738 4.785 1.00 54.31 86 LYS A CA 1
ATOM 693 C C . LYS A 1 86 ? -40.177 -22.144 4.677 1.00 54.31 86 LYS A C 1
ATOM 695 O O . LYS A 1 86 ? -40.543 -23.226 5.135 1.00 54.31 86 LYS A O 1
ATOM 700 N N . ARG A 1 87 ? -41.022 -21.251 4.148 1.00 51.34 87 ARG A N 1
ATOM 701 C CA . ARG A 1 87 ? -42.432 -21.535 3.908 1.00 51.34 87 ARG A CA 1
ATOM 702 C C . ARG A 1 87 ? -42.430 -22.657 2.895 1.00 51.34 87 ARG A C 1
ATOM 704 O O . ARG A 1 87 ? -42.034 -22.503 1.743 1.00 51.34 87 ARG A O 1
ATOM 711 N N . T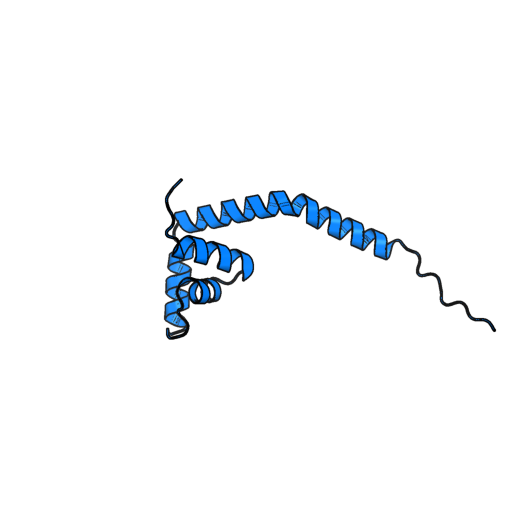HR A 1 88 ? -42.731 -23.814 3.447 1.00 46.34 88 THR A N 1
ATOM 712 C CA . THR A 1 88 ? -42.763 -25.113 2.827 1.00 46.34 88 THR A CA 1
ATOM 713 C C . THR A 1 88 ? -43.532 -25.013 1.523 1.00 46.34 88 THR A C 1
ATOM 715 O O . THR A 1 88 ? -44.669 -24.539 1.492 1.00 46.34 88 THR A O 1
ATOM 718 N N . ALA A 1 89 ? -42.904 -25.479 0.444 1.00 54.12 89 ALA A N 1
ATOM 719 C CA . ALA A 1 89 ? -43.629 -25.910 -0.734 1.00 54.12 89 ALA A CA 1
ATOM 720 C C . ALA A 1 89 ? -44.630 -26.976 -0.268 1.00 54.12 89 ALA A C 1
ATOM 722 O O . ALA A 1 89 ? -44.274 -28.130 -0.038 1.00 54.12 89 ALA A O 1
ATOM 723 N N . THR A 1 90 ? -45.865 -26.555 -0.026 1.00 48.78 90 THR A N 1
ATOM 724 C CA . THR A 1 90 ? -46.999 -27.440 0.197 1.00 48.78 90 THR A CA 1
ATOM 725 C C . THR A 1 90 ? -47.813 -27.430 -1.088 1.00 48.78 90 THR A C 1
ATOM 727 O O . THR A 1 90 ? -48.199 -26.378 -1.590 1.00 48.78 90 THR A O 1
ATOM 730 N N . LEU A 1 91 ? -47.945 -28.633 -1.653 1.00 53.28 91 LEU A N 1
ATOM 731 C CA . LEU A 1 91 ? -48.747 -29.003 -2.818 1.00 53.28 91 LEU A CA 1
ATOM 732 C C . LEU A 1 91 ? -50.192 -28.470 -2.757 1.00 53.28 91 LEU A C 1
ATOM 734 O O . LEU A 1 91 ? -50.703 -28.234 -1.660 1.00 53.28 91 LEU A O 1
ATOM 738 N N . THR A 1 92 ? -50.863 -28.527 -3.924 1.00 41.53 92 THR A N 1
ATOM 739 C CA . THR A 1 92 ? -52.315 -28.752 -4.201 1.00 41.53 92 THR A CA 1
ATOM 740 C C . THR A 1 92 ? -52.918 -27.564 -4.981 1.00 41.53 92 THR A C 1
ATOM 742 O O . THR A 1 92 ? -52.818 -26.438 -4.509 1.00 41.53 92 THR A O 1
ATOM 745 N N . GLN A 1 93 ? -53.519 -27.683 -6.176 1.00 40.16 93 GLN A N 1
ATOM 746 C CA . GLN A 1 93 ? -54.166 -28.795 -6.905 1.00 40.16 93 GLN A CA 1
ATOM 747 C C . GLN A 1 93 ? -53.609 -28.980 -8.321 1.00 40.16 93 GLN A C 1
ATOM 749 O O . GLN A 1 93 ? -53.162 -27.971 -8.911 1.00 40.16 93 GLN A O 1
#

Secondary structure (DSSP, 8-state):
-----HHHHHHHHHHHHHS-HHHHHHHHHTGGGS-HHHHHHHHHHHHTSHHHHHHHHHHHHHHHHHHHHHHHHHHHHHHHHHHS---------

Foldseek 3Di:
DPDDDPLLVQLLVLCVVPVDLLRSQCRSPVCPVPDSVVSVVVSVVSCPPVVSVVVNVVVVVVVCVVCVVVVVVVVVVVVVVVPPPPPDPDDDD

Sequence (93 aa):
MAELTLKQEHFVKAYIETGNASEAYRIAYDADKMKAETIHRKANELISNGKITARIEEMQKEHQERHKITVDNLVDQLEEAYSLPKRTATLTQ

Organism: Haemophilus parahaemolyticus (NCBI:txid735)

Radius of gyration: 21.4 Å; chains: 1; bounding box: 66×44×30 Å

pLDDT: mean 76.48, std 16.78, range [40.16, 92.69]